Protein AF-A0A4S2S423-F1 (afdb_monomer_lite)

Sequence (42 aa):
MRVVVIGSGAREHALCVALSSDPAVSALACAPGNAGTCSVAE

Radius of gyration: 8.91 Å; chains: 1; bounding box: 19×15×23 Å

pLDDT: mean 97.8, std 1.08, range [92.25, 98.62]

Foldseek 3Di:
DEDEQEDADPVSLVVLVVLLPDPVYPAYAYPPYDPSSVVRHD

Secondary structure (DSSP, 8-state):
-EEEEEE-SHHHHHHHHHHHT-TT-SEEEEEE--TTGGGT--

Structure (mmCIF, N/CA/C/O backbone):
data_AF-A0A4S2S423-F1
#
_entry.id   AF-A0A4S2S423-F1
#
loop_
_atom_site.group_PDB
_atom_site.id
_atom_site.type_symbol
_atom_site.label_atom_id
_atom_site.label_alt_id
_atom_site.label_comp_id
_atom_site.label_asym_id
_atom_site.label_entity_id
_atom_site.label_seq_id
_atom_site.pdbx_PDB_ins_code
_atom_site.Cartn_x
_atom_site.Cartn_y
_atom_site.Cartn_z
_atom_site.occupancy
_atom_site.B_iso_or_equiv
_atom_site.auth_seq_id
_atom_site.auth_comp_id
_atom_site.auth_asym_id
_atom_site.auth_atom_id
_atom_site.pdbx_PDB_model_num
ATOM 1 N N . MET A 1 1 ? -8.711 1.054 8.284 1.00 97.38 1 MET A N 1
ATOM 2 C CA . MET A 1 1 ? -9.057 1.531 6.926 1.00 97.38 1 MET A CA 1
ATOM 3 C C . MET A 1 1 ? -8.255 0.728 5.920 1.00 97.38 1 MET A C 1
ATOM 5 O O . MET A 1 1 ? -7.082 0.482 6.162 1.00 97.38 1 MET A O 1
ATOM 9 N N . ARG A 1 2 ? -8.874 0.278 4.826 1.00 98.31 2 ARG A N 1
ATOM 10 C CA . ARG A 1 2 ? -8.169 -0.452 3.761 1.00 98.31 2 ARG A CA 1
ATOM 11 C C . ARG A 1 2 ? -7.769 0.541 2.675 1.00 98.31 2 ARG A C 1
ATOM 13 O O . ARG A 1 2 ? -8.625 1.308 2.241 1.00 98.31 2 ARG A O 1
ATOM 20 N N . VAL A 1 3 ? -6.504 0.537 2.268 1.00 98.44 3 VAL A N 1
ATOM 21 C CA . VAL A 1 3 ? -5.941 1.512 1.326 1.00 98.44 3 VAL A CA 1
ATOM 22 C C . VAL A 1 3 ? -5.330 0.794 0.131 1.00 98.44 3 VAL A C 1
ATOM 24 O O . VAL A 1 3 ? -4.666 -0.227 0.288 1.00 98.44 3 VAL A O 1
ATOM 27 N N . VAL A 1 4 ? -5.545 1.349 -1.060 1.00 98.50 4 VAL A N 1
ATOM 28 C CA . VAL A 1 4 ? -4.882 0.912 -2.291 1.00 98.50 4 VAL A CA 1
ATOM 29 C C . VAL A 1 4 ? -4.164 2.111 -2.899 1.00 98.50 4 VAL A C 1
ATOM 31 O O . VAL A 1 4 ? -4.791 3.136 -3.167 1.00 98.50 4 VAL A O 1
ATOM 34 N N . VAL A 1 5 ? -2.855 1.986 -3.105 1.00 98.38 5 VAL A N 1
ATOM 35 C CA . VAL A 1 5 ? -2.018 2.987 -3.778 1.00 98.38 5 VAL A CA 1
ATOM 36 C C . VAL A 1 5 ? -1.890 2.615 -5.254 1.00 98.38 5 VAL A C 1
ATOM 38 O O . VAL A 1 5 ? -1.634 1.459 -5.585 1.00 98.38 5 VAL A O 1
ATOM 41 N N . ILE A 1 6 ? -2.078 3.587 -6.150 1.00 98.56 6 ILE A N 1
ATOM 42 C CA . ILE A 1 6 ? -2.036 3.360 -7.599 1.00 98.56 6 ILE A CA 1
ATOM 43 C C . ILE A 1 6 ? -0.766 3.960 -8.196 1.00 98.56 6 ILE A C 1
ATOM 45 O O . ILE A 1 6 ? -0.559 5.173 -8.153 1.00 98.56 6 ILE A O 1
ATOM 49 N N . GLY A 1 7 ? 0.050 3.094 -8.788 1.00 98.25 7 GLY A N 1
ATOM 50 C CA . GLY A 1 7 ? 1.293 3.418 -9.475 1.00 98.25 7 GLY A CA 1
ATOM 51 C C . GLY A 1 7 ? 2.428 2.459 -9.113 1.00 98.25 7 GLY A C 1
ATOM 52 O O . GLY A 1 7 ? 2.247 1.475 -8.400 1.00 98.25 7 GLY A O 1
ATOM 53 N N . SER A 1 8 ? 3.605 2.725 -9.668 1.00 98.12 8 SER A N 1
ATOM 54 C CA . SER A 1 8 ? 4.796 1.870 -9.542 1.00 98.12 8 SER A CA 1
ATOM 55 C C . SER A 1 8 ? 6.092 2.670 -9.412 1.00 98.12 8 SER A C 1
ATOM 57 O O . SER A 1 8 ? 7.185 2.120 -9.557 1.00 98.12 8 SER A O 1
ATOM 59 N N . GLY A 1 9 ? 6.003 3.976 -9.150 1.00 98.06 9 GLY A N 1
ATOM 60 C CA . GLY A 1 9 ? 7.155 4.853 -9.002 1.00 98.06 9 GLY A CA 1
ATOM 61 C C . GLY A 1 9 ? 7.701 4.897 -7.574 1.00 98.06 9 GLY A C 1
ATOM 62 O O . GLY A 1 9 ? 7.170 4.306 -6.632 1.00 98.06 9 GLY A O 1
ATOM 63 N N . ALA A 1 10 ? 8.779 5.663 -7.402 1.00 98.00 10 ALA A N 1
ATOM 64 C CA . ALA A 1 10 ? 9.362 5.920 -6.084 1.00 98.00 10 ALA A CA 1
ATOM 65 C C . ALA A 1 10 ? 8.423 6.730 -5.172 1.00 98.00 10 ALA A C 1
ATOM 67 O O . ALA A 1 10 ? 8.452 6.568 -3.954 1.00 98.00 10 ALA A O 1
ATOM 68 N N . ARG A 1 11 ? 7.561 7.574 -5.757 1.00 98.44 11 ARG A N 1
ATOM 69 C CA . ARG A 1 11 ? 6.553 8.339 -5.014 1.00 98.44 11 ARG A CA 1
ATOM 70 C C . ARG A 1 11 ? 5.557 7.410 -4.326 1.00 98.44 11 ARG A C 1
ATOM 72 O O . ARG A 1 11 ? 5.289 7.576 -3.143 1.00 98.44 11 ARG A O 1
ATOM 79 N N . GLU A 1 12 ? 5.034 6.429 -5.052 1.00 98.50 12 GLU A N 1
ATOM 80 C CA . GLU A 1 12 ? 4.079 5.466 -4.506 1.00 98.50 12 GLU A CA 1
ATOM 81 C C . GLU A 1 12 ? 4.734 4.586 -3.442 1.00 98.50 12 GLU A C 1
ATOM 83 O O . GLU A 1 12 ? 4.128 4.334 -2.407 1.00 98.50 12 GLU A O 1
ATOM 88 N N . HIS A 1 13 ? 6.004 4.218 -3.624 1.00 98.44 13 HIS A N 1
ATOM 89 C CA . HIS A 1 13 ? 6.766 3.532 -2.583 1.00 98.44 13 HIS A CA 1
ATOM 90 C C . HIS A 1 13 ? 6.868 4.365 -1.294 1.00 98.44 13 HIS A C 1
ATOM 92 O O . HIS A 1 13 ? 6.558 3.854 -0.220 1.00 98.44 13 HIS A O 1
ATOM 98 N N . ALA A 1 14 ? 7.211 5.654 -1.378 1.00 98.44 14 ALA A N 1
ATOM 99 C CA . ALA A 1 14 ? 7.254 6.523 -0.199 1.00 98.44 14 ALA A CA 1
ATOM 100 C C . ALA A 1 14 ? 5.886 6.636 0.502 1.00 98.44 14 ALA A C 1
ATOM 102 O O . ALA A 1 14 ? 5.819 6.608 1.731 1.00 98.44 14 ALA A O 1
ATOM 103 N N . LEU A 1 15 ? 4.793 6.709 -0.269 1.00 98.44 15 LEU A N 1
ATOM 104 C CA . LEU A 1 15 ? 3.434 6.683 0.277 1.00 98.44 15 LEU A CA 1
ATOM 105 C C . LEU A 1 15 ? 3.134 5.359 0.990 1.00 98.44 15 LEU A C 1
ATOM 107 O O . LEU A 1 15 ? 2.617 5.387 2.103 1.00 98.44 15 LEU A O 1
ATOM 111 N N . CYS A 1 16 ? 3.483 4.214 0.397 1.00 98.44 16 CYS A N 1
ATOM 112 C CA . CYS A 1 16 ? 3.290 2.909 1.027 1.00 98.44 16 CYS A CA 1
ATOM 113 C C . CYS A 1 16 ? 4.073 2.784 2.342 1.00 98.44 16 CYS A C 1
ATOM 115 O O . CYS A 1 16 ? 3.520 2.309 3.328 1.00 98.44 16 CYS A O 1
ATOM 117 N N . VAL A 1 17 ? 5.320 3.267 2.390 1.00 98.25 17 VAL A N 1
ATOM 118 C CA . VAL A 1 17 ? 6.123 3.285 3.625 1.00 98.25 17 VAL A CA 1
ATOM 119 C C . VAL A 1 17 ? 5.425 4.097 4.715 1.00 98.25 17 VAL A C 1
ATOM 121 O O . VAL A 1 17 ? 5.277 3.610 5.833 1.00 98.25 17 VAL A O 1
ATOM 124 N N . ALA A 1 18 ? 4.944 5.301 4.398 1.00 98.38 18 ALA A N 1
ATOM 125 C CA . ALA A 1 18 ? 4.250 6.144 5.370 1.00 98.38 18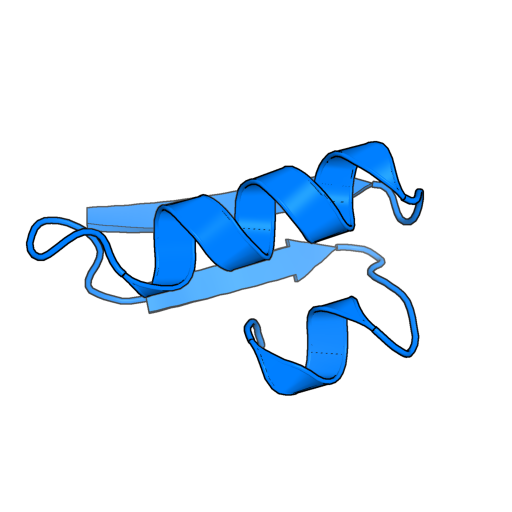 ALA A CA 1
ATOM 126 C C . ALA A 1 18 ? 2.912 5.538 5.836 1.00 98.38 18 ALA A C 1
ATOM 128 O O . ALA A 1 18 ? 2.608 5.560 7.022 1.00 98.38 18 ALA A O 1
ATOM 129 N N . LEU A 1 19 ? 2.128 4.963 4.920 1.00 98.25 19 LEU A N 1
ATOM 130 C CA . LEU A 1 19 ? 0.842 4.332 5.236 1.00 98.25 19 LEU A CA 1
ATOM 131 C C . LEU A 1 19 ? 1.001 3.034 6.038 1.00 98.25 19 LEU A C 1
ATOM 133 O O . LEU A 1 19 ? 0.115 2.698 6.817 1.00 98.25 19 LEU A O 1
ATOM 137 N N . SER A 1 20 ? 2.114 2.314 5.872 1.00 97.62 20 SER A N 1
ATOM 138 C CA . SER A 1 20 ? 2.376 1.064 6.598 1.00 97.62 20 SER A CA 1
ATOM 139 C C . SER A 1 20 ? 2.539 1.249 8.113 1.00 97.62 20 SER A C 1
ATOM 141 O O . SER A 1 20 ? 2.356 0.294 8.864 1.00 97.62 20 SER A O 1
ATOM 143 N N . SER A 1 21 ? 2.864 2.464 8.575 1.00 97.06 21 SER A N 1
ATOM 144 C CA . SER A 1 21 ? 3.043 2.788 9.996 1.00 97.06 21 SER A CA 1
ATOM 145 C C . SER A 1 21 ? 1.847 3.506 10.628 1.00 97.06 21 SER A C 1
ATOM 147 O O . SER A 1 21 ? 1.870 3.789 11.827 1.00 97.06 21 SER A O 1
ATOM 149 N N . ASP A 1 22 ? 0.796 3.792 9.854 1.00 98.12 22 ASP A N 1
ATOM 150 C CA . ASP A 1 22 ? -0.401 4.467 10.346 1.00 98.12 22 ASP A CA 1
ATOM 151 C C . ASP A 1 22 ? -1.317 3.472 11.094 1.00 98.12 22 ASP A C 1
ATOM 153 O O . ASP A 1 22 ? -1.824 2.527 10.483 1.00 98.12 22 ASP A O 1
ATOM 157 N N . PRO A 1 23 ? -1.599 3.680 12.398 1.00 97.75 23 PRO A N 1
ATOM 158 C CA . PRO A 1 23 ? -2.450 2.782 13.181 1.00 97.75 23 PRO A CA 1
ATOM 159 C C . PRO A 1 23 ? -3.904 2.716 12.685 1.00 97.75 23 PRO A C 1
ATOM 161 O O . PRO A 1 23 ? -4.633 1.787 13.037 1.00 97.75 23 PRO A O 1
ATOM 164 N N . ALA A 1 24 ? -4.357 3.679 11.879 1.00 98.25 24 ALA A N 1
ATOM 165 C CA . ALA A 1 24 ? -5.672 3.645 11.257 1.00 98.25 24 ALA A CA 1
ATOM 166 C C . ALA A 1 24 ? -5.715 2.757 10.001 1.00 98.25 24 ALA A C 1
ATOM 168 O O . ALA A 1 24 ? -6.814 2.407 9.550 1.00 98.25 24 ALA A O 1
ATOM 169 N N .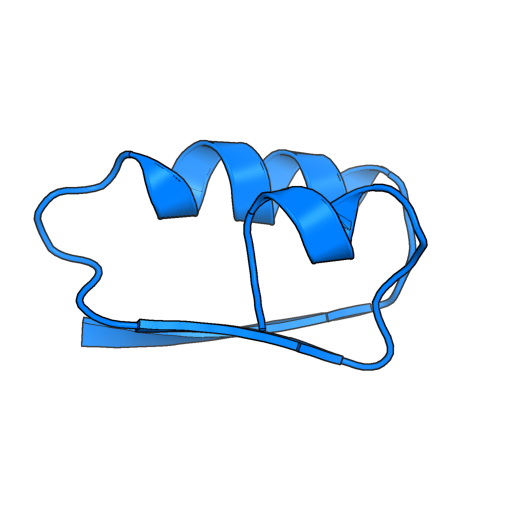 VAL A 1 25 ? -4.574 2.372 9.418 1.00 98.44 25 VAL A N 1
ATOM 170 C CA . VAL A 1 25 ? -4.497 1.522 8.221 1.00 98.44 25 VAL A CA 1
ATOM 171 C C . VAL A 1 25 ? -4.483 0.054 8.637 1.00 98.44 25 VAL A C 1
ATOM 173 O O . VAL A 1 25 ? -3.603 -0.426 9.333 1.00 98.44 25 VAL A O 1
ATOM 176 N N . SER A 1 26 ? -5.504 -0.679 8.201 1.00 98.12 26 SER A N 1
ATOM 177 C CA . SER A 1 26 ? -5.714 -2.088 8.555 1.00 98.12 26 SER A CA 1
ATOM 178 C C . SER A 1 26 ? -5.342 -3.052 7.426 1.00 98.12 26 SER A C 1
ATOM 180 O O . SER A 1 26 ? -5.288 -4.253 7.651 1.00 98.12 26 SER A O 1
ATOM 182 N N . ALA A 1 27 ? -5.177 -2.544 6.202 1.00 98.25 27 ALA A N 1
ATOM 183 C CA . ALA A 1 27 ? -4.657 -3.277 5.050 1.00 98.25 27 ALA A CA 1
ATOM 184 C C . ALA A 1 27 ? -4.155 -2.269 4.009 1.00 98.25 27 ALA A C 1
ATOM 186 O O . ALA A 1 27 ? -4.818 -1.248 3.786 1.00 98.25 27 ALA A O 1
ATOM 187 N N . LEU A 1 28 ? -3.034 -2.576 3.361 1.00 98.62 28 LEU A N 1
ATOM 188 C CA . LEU A 1 28 ? -2.398 -1.727 2.361 1.00 98.62 28 LEU A CA 1
ATOM 189 C C . LEU A 1 28 ? -1.997 -2.571 1.149 1.00 98.62 28 LEU A C 1
ATOM 191 O O . LEU A 1 28 ? -1.275 -3.552 1.301 1.00 98.62 28 LEU A O 1
ATOM 195 N N . ALA A 1 29 ? -2.442 -2.158 -0.034 1.00 98.50 29 ALA A N 1
ATOM 196 C CA . ALA A 1 29 ? -2.056 -2.762 -1.305 1.00 98.50 29 ALA A CA 1
ATOM 197 C C . ALA A 1 29 ? -1.490 -1.713 -2.272 1.00 98.50 29 ALA A C 1
ATOM 199 O O . ALA A 1 29 ? -1.804 -0.521 -2.152 1.00 98.50 29 ALA A O 1
ATOM 200 N N . CYS A 1 30 ? -0.687 -2.141 -3.246 1.00 98.50 30 CYS A N 1
ATOM 201 C CA . CY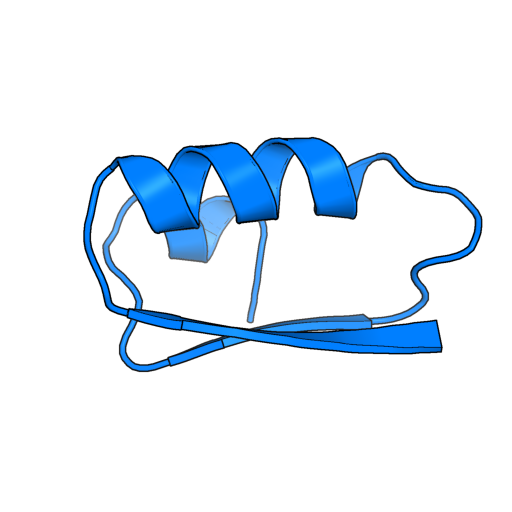S A 1 30 ? -0.155 -1.260 -4.289 1.00 98.50 30 CYS A CA 1
ATOM 202 C C . CYS A 1 30 ? -0.269 -1.887 -5.684 1.00 98.50 30 CYS A C 1
ATOM 204 O O . CYS A 1 30 ? 0.183 -3.004 -5.905 1.00 98.50 30 CYS A O 1
ATOM 206 N N . ALA A 1 31 ? -0.839 -1.155 -6.649 1.00 98.06 31 ALA A N 1
ATOM 207 C CA . ALA A 1 31 ? -1.072 -1.659 -8.003 1.00 98.06 31 ALA A CA 1
ATOM 208 C C . ALA A 1 31 ? -0.626 -0.656 -9.093 1.00 98.06 31 ALA A C 1
ATOM 210 O O . ALA A 1 31 ? -1.073 0.491 -9.079 1.00 98.06 31 ALA A O 1
ATOM 211 N N . PRO A 1 32 ? 0.201 -1.053 -10.084 1.00 97.62 32 PRO A N 1
ATOM 212 C CA . PRO A 1 32 ? 0.811 -2.376 -10.234 1.00 97.62 32 PRO A CA 1
ATOM 213 C C . PRO A 1 32 ? 1.995 -2.629 -9.282 1.00 97.62 32 PRO A C 1
ATOM 215 O O . PRO A 1 32 ? 2.479 -3.753 -9.230 1.00 97.62 32 PRO A O 1
ATOM 218 N N . GLY A 1 33 ? 2.465 -1.618 -8.543 1.00 97.38 33 GLY A N 1
ATOM 219 C CA . GLY A 1 33 ? 3.581 -1.766 -7.610 1.00 97.38 33 GLY A CA 1
ATOM 220 C C . GLY A 1 33 ? 4.943 -1.959 -8.288 1.00 9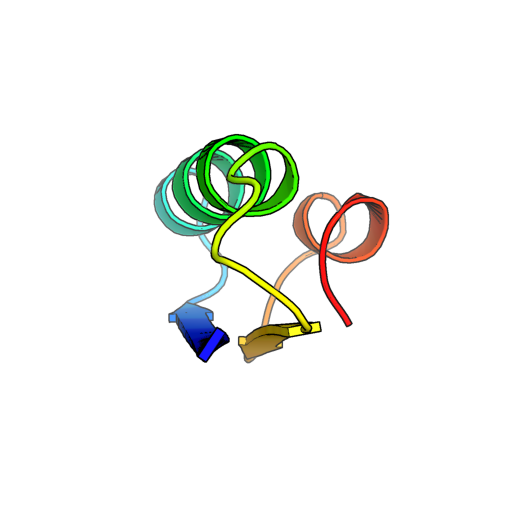7.38 33 GLY A C 1
ATOM 221 O O . GLY A 1 33 ? 5.090 -1.913 -9.511 1.00 97.38 33 GLY A O 1
ATOM 222 N N . ASN A 1 34 ? 5.977 -2.112 -7.467 1.00 97.44 34 ASN A N 1
ATOM 223 C CA . ASN A 1 34 ? 7.344 -2.440 -7.862 1.00 97.44 34 ASN A CA 1
ATOM 224 C C . ASN A 1 34 ? 8.018 -3.294 -6.769 1.00 97.44 34 ASN A C 1
ATOM 226 O O . ASN A 1 34 ? 7.440 -3.537 -5.712 1.00 97.44 34 ASN A O 1
ATOM 230 N N . ALA A 1 35 ? 9.268 -3.715 -6.990 1.00 97.38 35 ALA A N 1
ATOM 231 C CA . ALA A 1 35 ? 10.002 -4.544 -6.027 1.00 97.38 35 ALA A CA 1
ATOM 232 C C . ALA A 1 35 ? 10.137 -3.913 -4.623 1.00 97.38 35 ALA A C 1
ATOM 234 O O . ALA A 1 35 ? 10.213 -4.635 -3.635 1.00 97.38 35 ALA A O 1
ATOM 235 N N . GLY A 1 36 ? 10.154 -2.579 -4.523 1.00 96.75 36 GLY A N 1
ATOM 236 C CA . GLY A 1 36 ? 10.186 -1.870 -3.245 1.00 96.75 36 GLY A CA 1
ATOM 237 C C . GLY A 1 36 ? 8.851 -1.938 -2.503 1.00 96.75 36 GLY A C 1
ATOM 238 O O . GLY A 1 36 ? 8.827 -2.274 -1.320 1.00 96.75 36 GLY A O 1
ATOM 239 N N . THR A 1 37 ? 7.730 -1.701 -3.193 1.00 97.94 37 THR A N 1
ATOM 240 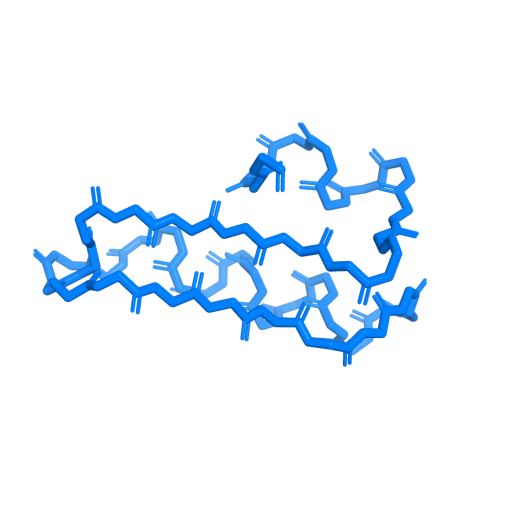C CA . THR A 1 37 ? 6.396 -1.734 -2.565 1.00 97.94 37 THR A CA 1
ATOM 241 C C . THR A 1 37 ? 6.021 -3.121 -2.051 1.00 97.94 37 THR A C 1
ATOM 243 O O . THR A 1 37 ? 5.347 -3.195 -1.032 1.00 97.94 37 THR A O 1
ATOM 246 N N . CYS A 1 38 ? 6.520 -4.202 -2.666 1.00 96.31 38 CYS A N 1
ATOM 247 C CA . CYS A 1 38 ? 6.294 -5.580 -2.202 1.00 96.31 38 CYS A CA 1
ATOM 248 C C . CYS A 1 38 ? 6.792 -5.855 -0.770 1.00 96.31 38 CYS A C 1
ATOM 250 O O . CYS A 1 38 ? 6.415 -6.859 -0.176 1.00 96.31 38 CYS A O 1
ATOM 252 N N . SER A 1 39 ? 7.660 -5.002 -0.214 1.00 95.94 39 SER A N 1
ATOM 253 C CA . SER A 1 39 ? 8.145 -5.145 1.166 1.00 95.94 39 SER A CA 1
ATOM 254 C C . SER A 1 39 ? 7.192 -4.573 2.224 1.00 95.94 39 SER A C 1
ATOM 256 O O . SER A 1 39 ? 7.340 -4.889 3.402 1.00 95.94 39 SER A O 1
ATOM 258 N N . VAL A 1 40 ? 6.234 -3.730 1.820 1.00 96.75 40 VAL A N 1
ATOM 259 C CA . VAL A 1 40 ? 5.376 -2.942 2.728 1.00 96.75 40 VAL A CA 1
ATOM 260 C C . VAL A 1 40 ? 3.887 -2.976 2.369 1.00 96.75 40 VAL A C 1
ATOM 262 O O . VAL A 1 40 ? 3.064 -2.518 3.158 1.00 96.75 40 VAL A O 1
ATOM 265 N N . ALA A 1 41 ? 3.531 -3.477 1.188 1.00 96.88 41 ALA A N 1
ATOM 266 C CA . ALA A 1 41 ? 2.167 -3.552 0.681 1.00 96.88 41 ALA A CA 1
ATOM 267 C C . ALA A 1 41 ? 1.970 -4.836 -0.141 1.0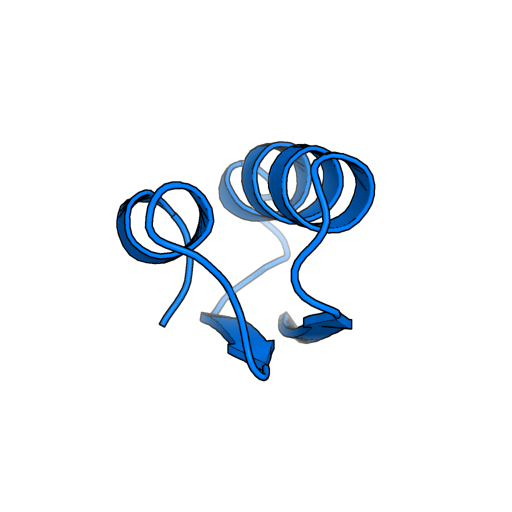0 96.88 41 ALA A C 1
ATOM 269 O O . ALA A 1 41 ? 2.913 -5.303 -0.785 1.00 96.88 41 ALA A O 1
ATOM 270 N N . GLU A 1 42 ? 0.747 -5.373 -0.110 1.00 92.25 42 GLU A N 1
ATOM 271 C CA . GLU A 1 42 ? 0.316 -6.536 -0.909 1.00 92.25 42 GLU A CA 1
ATOM 272 C C . GLU A 1 42 ? 0.039 -6.189 -2.381 1.00 92.25 42 GLU A C 1
ATOM 274 O O . GLU A 1 42 ? -0.414 -5.049 -2.669 1.00 92.25 42 GLU A O 1
#